Protein AF-A0A0S4QT96-F1 (afdb_monomer)

Organism: NCBI:txid795642

InterPro domains:
  IPR036869 Chaperone J-domain superfamily [SSF46565] (46-80)

pLDDT: mean 71.76, std 18.7, range [35.25, 95.31]

Mean predicted aligned error: 19.31 Å

Radius of gyration: 37.31 Å; Cα contacts (8 Å, |Δi|>4): 17; chains: 1; bounding box: 71×88×76 Å

Secondary structure (DSSP, 8-state):
--------PPP----------------PPPP-HHHHHHHHHHHHHHHHHHHHHHHHHHHHH-GGGT--HHHHHHHHHHHHHTSPPP---------THHHHHHHHHHHHHHHTT--

Solvent-accessible surface area (backbone atoms only — not comparable to full-atom values): 7690 Å² total; per-residue (Å²): 139,88,87,81,90,84,88,80,90,78,92,81,83,87,79,90,90,75,91,70,89,77,74,100,64,86,79,71,72,80,77,57,70,64,56,58,53,49,51,49,50,50,52,52,51,51,51,53,50,54,52,52,52,50,52,53,51,47,73,74,34,33,48,97,77,75,28,55,62,66,62,40,54,54,56,50,48,57,57,54,70,72,44,81,84,73,88,77,84,82,79,81,79,84,55,67,65,64,56,52,51,52,50,50,53,54,51,51,63,65,65,75,72,73,130

Sequence (115 aa):
MPVRVADRRGPGASARGAARAGSRAGRNPPRPAGAEAAAERARLAQRARLQAARRRFVLANHPDRGGDPVAFAQGLRAFDDARPSQTVTFYRRQGVLRRSLAALARMLARTGGRS

Foldseek 3Di:
DDDDDDDDDDDDDDDDDDDDPDDPDDPPPPPPPVVVVVVVVVVVVVVVVLVVVLVVLCVVQPVVVVHDPVVSVVVVVVSVVVDPDDPDDDDDPPDCPVVVVVVVVVVVVVVVPDD

Structure (mmCIF, N/CA/C/O backbone):
data_AF-A0A0S4QT96-F1
#
_entry.id   AF-A0A0S4QT96-F1
#
loop_
_atom_site.group_PDB
_atom_site.id
_atom_site.type_symbol
_atom_site.label_atom_id
_atom_site.label_alt_id
_atom_site.label_comp_id
_atom_site.label_asym_id
_atom_site.label_entity_id
_atom_site.label_seq_id
_atom_site.pdbx_PDB_ins_code
_atom_site.Cartn_x
_atom_site.Cartn_y
_atom_site.Cartn_z
_atom_site.occupancy
_atom_site.B_iso_or_equiv
_atom_site.auth_seq_id
_atom_site.auth_comp_id
_atom_site.auth_asym_id
_atom_site.auth_atom_id
_atom_site.pdbx_PDB_model_num
ATOM 1 N N . MET A 1 1 ? -10.049 -44.749 -58.141 1.00 39.75 1 MET A N 1
ATOM 2 C CA . MET A 1 1 ? -9.230 -45.712 -58.909 1.00 39.75 1 MET A CA 1
ATOM 3 C C . MET A 1 1 ? -7.771 -45.571 -58.474 1.00 39.75 1 MET A C 1
ATOM 5 O O . MET A 1 1 ? -7.250 -44.472 -58.620 1.00 39.75 1 MET A O 1
ATOM 9 N N . PRO A 1 2 ? -7.148 -46.595 -57.857 1.00 52.97 2 PRO A N 1
ATOM 10 C CA . PRO A 1 2 ? -5.787 -46.539 -57.309 1.00 52.97 2 PRO A CA 1
ATOM 11 C C . PRO A 1 2 ? -4.756 -47.227 -58.221 1.00 52.97 2 PRO A C 1
ATOM 13 O O . PRO A 1 2 ? -5.053 -48.299 -58.733 1.00 52.97 2 PRO A O 1
ATOM 16 N N . VAL A 1 3 ? -3.525 -46.707 -58.337 1.00 48.75 3 VAL A N 1
ATOM 17 C CA . VAL A 1 3 ? -2.325 -47.534 -58.598 1.00 48.75 3 VAL A CA 1
ATOM 18 C C . VAL A 1 3 ? -1.029 -46.825 -58.176 1.00 48.75 3 VAL A C 1
ATOM 20 O O . VAL A 1 3 ? -0.967 -45.605 -58.069 1.00 48.75 3 VAL A O 1
ATOM 23 N N . ARG A 1 4 ? -0.028 -47.650 -57.860 1.00 45.31 4 ARG A N 1
ATOM 24 C CA . ARG A 1 4 ? 1.142 -47.442 -56.998 1.00 45.31 4 ARG A CA 1
ATOM 25 C C . ARG A 1 4 ? 2.403 -46.935 -57.723 1.00 45.31 4 ARG A C 1
ATOM 27 O O . ARG A 1 4 ? 2.650 -47.287 -58.867 1.00 45.31 4 ARG A O 1
ATOM 34 N N . VAL A 1 5 ? 3.201 -46.191 -56.950 1.00 50.28 5 VAL A N 1
ATOM 35 C CA . VAL A 1 5 ? 4.675 -46.153 -56.797 1.00 50.28 5 VAL A CA 1
ATOM 36 C C . VAL A 1 5 ? 5.532 -46.986 -57.765 1.00 50.28 5 VAL A C 1
ATOM 38 O O . VAL A 1 5 ? 5.406 -48.207 -57.810 1.00 50.28 5 VAL A O 1
ATOM 41 N N . ALA A 1 6 ? 6.552 -46.344 -58.348 1.00 50.84 6 ALA A N 1
ATOM 42 C CA . ALA A 1 6 ? 7.857 -46.966 -58.569 1.00 50.84 6 ALA A CA 1
ATOM 43 C C . ALA A 1 6 ? 8.994 -45.946 -58.375 1.00 50.84 6 ALA A C 1
ATOM 45 O O . ALA A 1 6 ? 9.034 -44.883 -58.989 1.00 50.84 6 ALA A O 1
ATOM 46 N N . ASP A 1 7 ? 9.886 -46.327 -57.472 1.00 50.44 7 ASP A N 1
ATOM 47 C CA . ASP A 1 7 ? 11.119 -45.694 -57.019 1.00 50.44 7 ASP A CA 1
ATOM 48 C C . ASP A 1 7 ? 12.199 -45.727 -58.125 1.00 50.44 7 ASP A C 1
ATOM 50 O O . ASP A 1 7 ? 12.340 -46.735 -58.823 1.00 50.44 7 ASP A O 1
ATOM 54 N N . ARG A 1 8 ? 13.007 -44.668 -58.267 1.00 47.34 8 ARG A N 1
ATOM 55 C CA . ARG A 1 8 ? 14.306 -44.720 -58.970 1.00 47.34 8 ARG A CA 1
ATOM 56 C C . ARG A 1 8 ? 15.330 -43.852 -58.242 1.00 47.34 8 ARG A C 1
ATOM 58 O O . ARG A 1 8 ? 15.565 -42.697 -58.587 1.00 47.34 8 ARG A O 1
ATOM 65 N N . ARG A 1 9 ? 15.974 -44.462 -57.245 1.00 44.22 9 ARG A N 1
ATOM 66 C CA . ARG A 1 9 ? 17.281 -44.049 -56.718 1.00 44.22 9 ARG A CA 1
ATOM 67 C C . ARG A 1 9 ? 18.336 -44.160 -57.821 1.00 44.22 9 ARG A C 1
ATOM 69 O O . ARG A 1 9 ? 18.560 -45.249 -58.342 1.00 44.22 9 ARG A O 1
ATOM 76 N N . GLY A 1 10 ? 19.014 -43.059 -58.128 1.00 41.16 10 GLY A N 1
ATOM 77 C CA . GLY A 1 10 ? 20.297 -43.062 -58.834 1.00 41.16 10 GLY A CA 1
ATOM 78 C C . GLY A 1 10 ? 21.453 -42.896 -57.835 1.00 41.16 10 GLY A C 1
ATOM 79 O O . GLY A 1 10 ? 21.327 -42.072 -56.927 1.00 41.16 10 GLY A O 1
ATOM 80 N N . PRO A 1 11 ? 22.565 -43.646 -57.955 1.00 48.28 11 PRO A N 1
ATOM 81 C CA . PRO A 1 11 ? 23.748 -43.454 -57.129 1.00 48.28 11 PRO A CA 1
ATOM 82 C C . PRO A 1 11 ? 24.722 -42.489 -57.821 1.00 48.28 11 PRO A C 1
ATOM 84 O O . PRO A 1 11 ? 25.142 -42.711 -58.952 1.00 48.28 11 PRO A O 1
ATOM 87 N N . GLY A 1 12 ? 25.109 -41.427 -57.119 1.00 43.97 12 GLY A N 1
ATOM 88 C CA . GLY A 1 12 ? 26.169 -40.509 -57.528 1.00 43.97 12 GLY A CA 1
ATOM 89 C C . GLY A 1 12 ? 27.031 -40.183 -56.320 1.00 43.97 12 GLY A C 1
ATOM 90 O O . GLY A 1 12 ? 26.724 -39.273 -55.557 1.00 43.97 12 GLY A O 1
ATOM 91 N N . ALA A 1 13 ? 28.064 -40.993 -56.106 1.00 41.88 13 ALA A N 1
ATOM 92 C CA . ALA A 1 13 ? 29.072 -40.773 -55.083 1.00 41.88 13 ALA A CA 1
ATOM 93 C C . ALA A 1 13 ? 30.127 -39.762 -55.553 1.00 41.88 13 ALA A C 1
ATOM 95 O O . ALA A 1 13 ? 30.392 -39.653 -56.749 1.00 41.88 13 ALA A O 1
ATOM 96 N N . SER A 1 14 ? 30.834 -39.199 -54.566 1.00 43.19 14 SER A N 1
ATOM 97 C CA . SER A 1 14 ? 32.102 -38.448 -54.651 1.00 43.19 14 SER A CA 1
ATOM 98 C C . SER A 1 14 ? 31.927 -36.929 -54.747 1.00 43.19 14 SER A C 1
ATOM 100 O O . SER A 1 14 ? 31.162 -36.436 -55.554 1.00 43.19 14 SER A O 1
ATOM 102 N N . ALA A 1 15 ? 32.642 -36.091 -54.005 1.00 40.78 15 ALA A N 1
ATOM 103 C CA . ALA A 1 15 ? 33.678 -36.286 -53.003 1.00 40.78 15 ALA A CA 1
ATOM 104 C C . ALA A 1 15 ? 34.033 -34.893 -52.445 1.00 40.78 15 ALA A C 1
ATOM 106 O O . ALA A 1 15 ? 33.987 -33.918 -53.183 1.00 40.78 15 ALA A O 1
ATOM 107 N N . ARG A 1 16 ? 34.512 -34.868 -51.194 1.00 37.66 16 ARG A N 1
ATOM 108 C CA . ARG A 1 16 ? 35.514 -33.930 -50.646 1.00 37.66 16 ARG A CA 1
ATOM 109 C C . ARG A 1 16 ? 35.176 -32.434 -50.588 1.00 37.66 16 ARG A C 1
ATOM 111 O O . ARG A 1 16 ? 35.000 -31.758 -51.588 1.00 37.66 16 ARG A O 1
ATOM 118 N N . GLY A 1 17 ? 35.377 -31.894 -49.388 1.00 35.25 17 GLY A N 1
ATOM 119 C CA . GLY A 1 17 ? 35.895 -30.538 -49.236 1.00 35.25 17 GLY A CA 1
ATOM 120 C C . GLY A 1 17 ? 35.043 -29.656 -48.346 1.00 35.25 17 GLY A C 1
ATOM 121 O O . GLY A 1 17 ? 34.207 -28.910 -48.828 1.00 35.25 17 GLY A O 1
ATOM 122 N N . ALA A 1 18 ? 35.302 -29.723 -47.044 1.00 44.81 18 ALA A N 1
ATOM 123 C CA . ALA A 1 18 ? 35.717 -28.570 -46.246 1.00 44.81 18 ALA A CA 1
ATOM 124 C C . ALA A 1 18 ? 35.384 -28.849 -44.783 1.00 44.81 18 ALA A C 1
ATOM 126 O O . ALA A 1 18 ? 34.302 -28.549 -44.281 1.00 44.81 18 ALA A O 1
ATOM 127 N N . ALA A 1 19 ? 36.383 -29.365 -44.073 1.00 46.44 19 ALA A N 1
ATOM 128 C CA . ALA A 1 19 ? 36.530 -29.004 -42.683 1.00 46.44 19 ALA A CA 1
ATOM 129 C C . ALA A 1 19 ? 36.553 -27.469 -42.600 1.00 46.44 19 ALA A C 1
ATOM 131 O O . ALA A 1 19 ? 37.481 -26.821 -43.081 1.00 46.44 19 ALA A O 1
ATOM 132 N N . ARG A 1 20 ? 35.532 -26.888 -41.979 1.00 44.88 20 ARG A N 1
ATOM 133 C CA . ARG A 1 20 ? 35.690 -25.642 -41.237 1.00 44.88 20 ARG A CA 1
ATOM 134 C C . ARG A 1 20 ? 35.233 -25.893 -39.813 1.00 44.88 20 ARG A C 1
ATOM 136 O O . ARG A 1 20 ? 34.084 -25.681 -39.443 1.00 44.88 20 ARG A O 1
ATOM 143 N N . ALA A 1 21 ? 36.201 -26.337 -39.014 1.00 49.88 21 ALA A N 1
ATOM 144 C CA . ALA A 1 21 ? 36.300 -25.883 -37.642 1.00 49.88 21 ALA A CA 1
ATOM 145 C C . ALA A 1 21 ? 36.176 -24.350 -37.656 1.00 49.88 21 ALA A C 1
ATOM 147 O O . ALA A 1 21 ? 36.907 -23.665 -38.370 1.00 49.88 21 ALA A O 1
ATOM 148 N N . GLY A 1 22 ? 35.186 -23.826 -36.941 1.00 41.53 22 GLY A N 1
ATOM 149 C CA . GLY A 1 22 ? 34.836 -22.418 -37.033 1.00 41.53 22 GLY A CA 1
ATOM 150 C C . GLY A 1 22 ? 33.917 -21.985 -35.907 1.00 41.53 22 GLY A C 1
ATOM 151 O O . GLY A 1 22 ? 32.727 -21.786 -36.106 1.00 41.53 22 GLY A O 1
ATOM 152 N N . SER A 1 23 ? 34.522 -21.775 -34.742 1.00 48.06 23 SER A N 1
ATOM 153 C CA . SER A 1 23 ? 34.047 -20.841 -33.722 1.00 48.06 23 SER A CA 1
ATOM 154 C C . SER A 1 23 ? 32.849 -21.271 -32.867 1.00 48.06 23 SER A C 1
ATOM 156 O O . SER A 1 23 ? 31.724 -20.777 -32.958 1.00 48.06 23 SER A O 1
ATOM 158 N N . ARG A 1 24 ? 33.176 -22.114 -31.886 1.00 50.62 24 ARG A N 1
ATOM 159 C CA . ARG A 1 24 ? 32.602 -22.060 -30.540 1.00 50.62 24 ARG A CA 1
ATOM 160 C C . ARG A 1 24 ? 33.095 -20.762 -29.875 1.00 50.62 24 ARG A C 1
ATOM 162 O O . ARG A 1 24 ? 34.001 -20.796 -29.055 1.00 50.62 24 ARG A O 1
ATOM 169 N N . ALA A 1 25 ? 32.550 -19.614 -30.274 1.00 47.03 25 ALA A N 1
ATOM 170 C CA . ALA A 1 25 ? 32.798 -18.335 -29.614 1.00 47.03 25 ALA A CA 1
ATOM 171 C C . ALA A 1 25 ? 31.493 -17.536 -29.515 1.00 47.03 25 ALA A C 1
ATOM 173 O O . ALA A 1 25 ? 30.935 -17.089 -30.513 1.00 47.03 25 ALA A O 1
ATOM 174 N N . GLY A 1 26 ? 31.003 -17.395 -28.284 1.00 49.41 26 GLY A N 1
ATOM 175 C CA . GLY A 1 26 ? 30.389 -16.156 -27.808 1.00 49.41 26 GLY A CA 1
ATOM 176 C C . GLY A 1 26 ? 29.270 -15.524 -28.633 1.00 49.41 26 GLY A C 1
ATOM 177 O O . GLY A 1 26 ? 29.253 -14.303 -28.756 1.00 49.41 26 GLY A O 1
ATOM 178 N N . ARG A 1 27 ? 28.289 -16.285 -29.135 1.00 48.97 27 ARG A N 1
ATOM 179 C CA . ARG A 1 27 ? 27.001 -15.663 -29.479 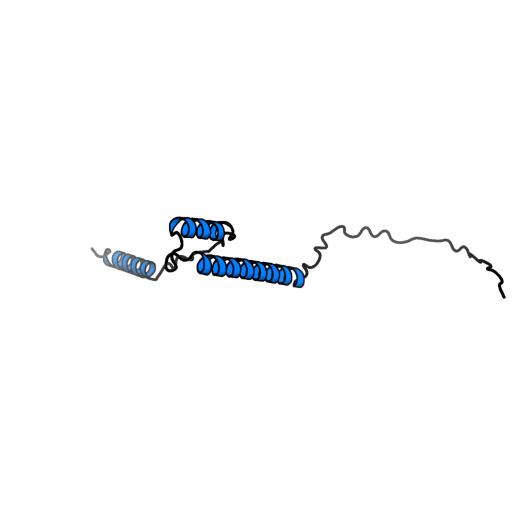1.00 48.97 27 ARG A CA 1
ATOM 180 C C . ARG A 1 27 ? 26.269 -15.350 -28.180 1.00 48.97 27 ARG A C 1
ATOM 182 O O . ARG A 1 27 ? 25.465 -16.147 -27.713 1.00 48.97 27 ARG A O 1
ATOM 189 N N . ASN A 1 28 ? 26.571 -14.198 -27.585 1.00 58.62 28 ASN A N 1
ATOM 190 C CA . ASN A 1 28 ? 25.602 -13.552 -26.710 1.00 58.62 28 ASN A CA 1
ATOM 191 C C . ASN A 1 28 ? 24.320 -13.380 -27.542 1.00 58.62 28 ASN A C 1
ATOM 193 O O . ASN A 1 28 ? 24.381 -12.692 -28.567 1.00 58.62 28 ASN A O 1
ATOM 197 N N . PRO A 1 29 ? 23.185 -14.014 -27.188 1.00 61.56 29 PRO A N 1
ATOM 198 C CA . PRO A 1 29 ? 21.933 -13.670 -27.837 1.00 61.56 29 PRO A CA 1
ATOM 199 C C . PRO A 1 29 ? 21.688 -12.176 -27.578 1.00 61.56 29 PRO A C 1
ATOM 201 O O . PRO A 1 29 ? 21.933 -11.719 -26.455 1.00 61.56 29 PRO A O 1
ATOM 204 N N . PRO A 1 30 ? 21.249 -11.389 -28.576 1.00 60.62 30 PRO A N 1
ATOM 205 C CA . PRO A 1 30 ? 20.864 -10.010 -28.320 1.00 60.62 30 PRO A CA 1
ATOM 206 C C . PRO A 1 30 ? 19.806 -10.041 -27.215 1.00 60.62 30 PRO A C 1
ATOM 208 O O . PRO A 1 30 ? 18.771 -10.690 -27.373 1.00 60.62 30 PRO A O 1
ATOM 211 N N . ARG A 1 31 ? 20.082 -9.404 -26.068 1.00 59.00 31 ARG A N 1
ATOM 212 C CA . ARG A 1 31 ? 19.062 -9.222 -25.032 1.00 59.00 31 ARG A CA 1
ATOM 213 C C . ARG A 1 31 ? 17.862 -8.566 -25.715 1.00 59.00 31 ARG A C 1
ATOM 215 O O . ARG A 1 31 ? 18.026 -7.483 -26.279 1.00 59.00 31 ARG A O 1
ATOM 222 N N . PRO A 1 32 ? 16.676 -9.193 -25.722 1.00 58.41 32 PRO A N 1
ATOM 223 C CA . PRO A 1 32 ? 15.529 -8.581 -26.360 1.00 58.41 32 PRO A CA 1
ATOM 224 C C . PRO A 1 32 ? 15.151 -7.369 -25.512 1.00 58.41 32 PRO A C 1
ATOM 226 O O . PRO A 1 32 ? 14.643 -7.527 -24.405 1.00 58.41 32 PRO A O 1
ATOM 229 N N . ALA A 1 33 ? 15.395 -6.158 -26.016 1.00 64.06 33 ALA A N 1
ATOM 230 C CA . ALA A 1 33 ? 15.029 -4.901 -25.353 1.00 64.06 33 ALA A CA 1
ATOM 231 C C . ALA A 1 33 ? 13.548 -4.884 -24.901 1.00 64.06 33 ALA A C 1
ATOM 233 O O . ALA A 1 33 ? 13.191 -4.246 -23.912 1.00 64.06 33 ALA A O 1
ATOM 234 N N . GLY A 1 34 ? 12.690 -5.663 -25.573 1.00 72.75 34 GLY A N 1
ATOM 235 C CA . GLY A 1 34 ? 11.301 -5.890 -25.175 1.00 72.75 34 GLY A CA 1
ATOM 236 C C . GLY A 1 34 ? 11.113 -6.690 -23.878 1.00 72.75 34 GLY A C 1
ATOM 237 O O . GLY A 1 34 ? 10.156 -6.424 -23.156 1.00 72.75 34 GLY A O 1
ATOM 238 N N . ALA A 1 35 ? 12.002 -7.626 -23.532 1.00 80.50 35 ALA A N 1
ATOM 239 C CA . ALA A 1 35 ? 11.879 -8.414 -22.303 1.00 80.50 35 ALA A CA 1
ATOM 240 C C . ALA A 1 35 ? 12.231 -7.598 -21.055 1.00 80.50 35 ALA A C 1
ATOM 242 O O . ALA A 1 35 ? 11.536 -7.705 -20.047 1.00 80.50 35 ALA A O 1
ATOM 243 N N . GLU A 1 36 ? 13.255 -6.741 -21.123 1.00 80.38 36 GLU A N 1
ATOM 244 C CA . GLU A 1 36 ? 13.574 -5.823 -20.022 1.00 80.38 36 GLU A CA 1
ATOM 245 C C . GLU A 1 36 ? 12.452 -4.790 -19.832 1.00 80.38 36 GLU A C 1
ATOM 247 O O . GLU A 1 36 ? 11.995 -4.575 -18.710 1.00 80.38 36 GLU A O 1
ATOM 252 N N . ALA A 1 37 ? 11.906 -4.239 -20.923 1.00 85.69 37 ALA A N 1
ATOM 253 C CA . ALA A 1 37 ? 10.748 -3.347 -20.863 1.00 85.69 37 ALA A CA 1
ATOM 254 C C . ALA A 1 37 ? 9.487 -4.039 -20.306 1.00 85.69 37 ALA A C 1
ATOM 256 O O . ALA A 1 37 ? 8.745 -3.443 -19.524 1.00 85.69 37 ALA A O 1
ATOM 257 N N . ALA A 1 38 ? 9.236 -5.300 -20.672 1.00 86.25 38 ALA A N 1
ATOM 258 C CA . ALA A 1 38 ? 8.136 -6.091 -20.122 1.00 86.25 38 ALA A CA 1
ATOM 259 C C . ALA A 1 38 ? 8.334 -6.387 -18.626 1.00 86.25 38 ALA A C 1
ATOM 261 O O . ALA A 1 38 ? 7.388 -6.260 -17.847 1.00 86.25 38 ALA A O 1
ATOM 262 N N . ALA A 1 39 ? 9.560 -6.713 -18.206 1.00 87.62 39 ALA A N 1
ATOM 263 C CA . ALA A 1 39 ? 9.903 -6.921 -16.803 1.00 87.62 39 ALA A CA 1
ATOM 264 C C . ALA A 1 39 ? 9.728 -5.635 -15.978 1.00 87.62 39 ALA A C 1
ATOM 266 O O . ALA A 1 39 ? 9.154 -5.680 -14.890 1.00 87.62 39 ALA A O 1
ATOM 267 N N . GLU A 1 40 ? 10.145 -4.480 -16.502 1.00 87.94 40 GLU A N 1
ATOM 268 C CA . GLU A 1 40 ? 9.913 -3.178 -15.866 1.00 87.94 40 GLU A CA 1
ATOM 269 C C . GLU A 1 40 ? 8.418 -2.858 -15.750 1.00 87.94 40 GLU A C 1
ATOM 271 O O . GLU A 1 40 ? 7.940 -2.508 -14.669 1.00 87.94 40 GLU A O 1
ATOM 276 N N . ARG A 1 41 ? 7.632 -3.072 -16.811 1.00 89.31 41 ARG A N 1
ATOM 277 C CA . ARG A 1 41 ? 6.167 -2.915 -16.757 1.00 89.31 41 ARG A CA 1
ATOM 278 C C . ARG A 1 41 ? 5.531 -3.827 -15.707 1.00 89.31 41 ARG A C 1
ATOM 280 O O . ARG A 1 41 ? 4.678 -3.370 -14.948 1.00 89.31 41 ARG A O 1
ATOM 287 N N . ALA A 1 42 ? 5.965 -5.084 -15.614 1.00 90.31 42 ALA A N 1
ATOM 288 C CA . ALA A 1 42 ? 5.489 -6.023 -14.601 1.00 90.31 42 ALA A CA 1
ATOM 289 C C . ALA A 1 42 ? 5.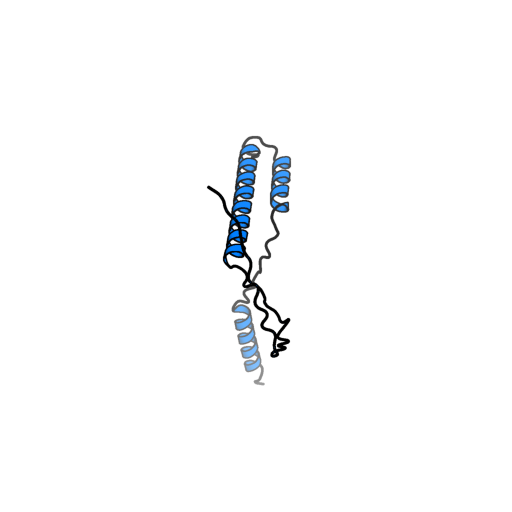848 -5.564 -13.175 1.00 90.31 42 ALA A C 1
ATOM 291 O O . ALA A 1 42 ? 4.998 -5.599 -12.283 1.00 90.31 42 ALA A O 1
ATOM 292 N N . ARG A 1 43 ? 7.069 -5.053 -12.958 1.00 88.56 43 ARG A N 1
ATOM 293 C CA . ARG A 1 43 ? 7.503 -4.472 -11.674 1.00 88.56 43 ARG A CA 1
ATOM 294 C C . ARG A 1 43 ? 6.674 -3.247 -11.293 1.00 88.56 43 ARG A C 1
ATOM 296 O O . ARG A 1 43 ? 6.260 -3.123 -10.141 1.00 88.56 43 ARG A O 1
ATOM 303 N N . LEU A 1 44 ? 6.408 -2.353 -12.244 1.00 89.88 44 LEU A N 1
ATOM 304 C CA . LEU A 1 44 ? 5.570 -1.171 -12.030 1.00 89.88 44 LEU A CA 1
ATOM 305 C C . LEU A 1 44 ? 4.123 -1.557 -11.710 1.00 89.88 44 LEU A C 1
ATOM 307 O O . LEU A 1 44 ? 3.555 -1.035 -10.751 1.00 89.88 44 LEU A O 1
ATOM 311 N N . ALA A 1 45 ? 3.551 -2.515 -12.443 1.00 91.62 45 ALA A N 1
ATOM 312 C CA . ALA A 1 45 ? 2.218 -3.042 -12.167 1.00 91.62 45 ALA A CA 1
ATOM 313 C C . ALA A 1 45 ? 2.140 -3.672 -10.768 1.00 91.62 45 ALA A C 1
ATOM 315 O O . ALA A 1 45 ? 1.193 -3.418 -10.023 1.00 91.62 45 ALA A O 1
ATOM 316 N N . GLN A 1 46 ? 3.164 -4.429 -10.366 1.00 89.94 46 GLN A N 1
ATOM 317 C CA . GLN A 1 46 ? 3.242 -5.004 -9.026 1.00 89.94 46 GLN A CA 1
ATOM 318 C C . GLN A 1 46 ? 3.325 -3.923 -7.941 1.00 89.94 46 GLN A C 1
ATOM 320 O O . GLN A 1 46 ? 2.594 -3.981 -6.953 1.00 89.94 46 GLN A O 1
ATOM 325 N N . ARG A 1 47 ? 4.146 -2.884 -8.140 1.00 89.38 47 ARG A N 1
ATOM 326 C CA . ARG A 1 47 ? 4.208 -1.727 -7.230 1.00 89.38 47 ARG A CA 1
ATOM 327 C C . ARG A 1 47 ? 2.861 -1.015 -7.125 1.00 89.38 47 ARG A C 1
ATOM 329 O O . ARG A 1 47 ? 2.447 -0.668 -6.022 1.00 89.38 47 ARG A O 1
ATOM 336 N N . ALA A 1 48 ? 2.160 -0.828 -8.242 1.00 91.25 48 ALA A N 1
ATOM 337 C CA . ALA A 1 48 ? 0.837 -0.211 -8.255 1.00 91.25 48 ALA A CA 1
ATOM 338 C C . ALA A 1 48 ? -0.193 -1.040 -7.469 1.00 91.25 48 ALA A C 1
ATOM 340 O O . ALA A 1 48 ? -0.977 -0.472 -6.707 1.00 91.25 48 ALA A O 1
ATOM 341 N N . ARG A 1 49 ? -0.151 -2.375 -7.589 1.00 92.50 49 ARG A N 1
ATOM 342 C CA . ARG A 1 49 ? -0.998 -3.296 -6.812 1.00 92.50 49 ARG A CA 1
ATOM 343 C C . ARG A 1 49 ? -0.720 -3.205 -5.313 1.00 92.50 49 ARG A C 1
ATOM 345 O O . ARG A 1 49 ? -1.663 -3.043 -4.543 1.00 92.50 49 ARG A O 1
ATOM 352 N N . LEU A 1 50 ? 0.550 -3.231 -4.904 1.00 91.12 50 LEU A N 1
ATOM 353 C CA . LEU A 1 50 ? 0.939 -3.086 -3.495 1.00 91.12 50 LEU A CA 1
ATOM 354 C C . LEU A 1 50 ? 0.504 -1.729 -2.924 1.00 91.12 50 LEU A C 1
ATOM 356 O O . LEU A 1 50 ? -0.045 -1.664 -1.827 1.00 91.12 50 LEU A O 1
ATOM 360 N N . GLN A 1 51 ? 0.658 -0.647 -3.692 1.00 91.12 51 GLN A N 1
ATOM 361 C CA . GLN A 1 51 ? 0.181 0.679 -3.289 1.00 91.12 51 GLN A CA 1
ATOM 362 C C . GLN A 1 51 ? -1.346 0.741 -3.167 1.00 91.12 51 GLN A C 1
ATOM 364 O O . GLN A 1 51 ? -1.869 1.354 -2.238 1.00 91.12 51 GLN A O 1
ATOM 369 N N . ALA A 1 52 ? -2.080 0.099 -4.078 1.00 94.75 52 ALA A N 1
ATOM 370 C CA . ALA A 1 52 ? -3.533 0.008 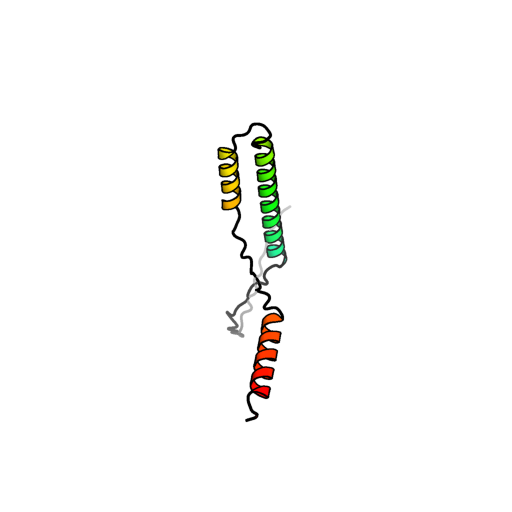-3.983 1.00 94.75 52 ALA A CA 1
ATOM 371 C C . ALA A 1 52 ? -3.976 -0.787 -2.744 1.00 94.75 52 ALA A C 1
ATOM 373 O O . ALA A 1 52 ? -4.891 -0.349 -2.047 1.00 94.75 52 ALA A O 1
ATOM 374 N N . ALA A 1 53 ? -3.305 -1.900 -2.436 1.00 93.94 53 ALA A N 1
ATOM 375 C CA . ALA A 1 53 ? -3.549 -2.680 -1.224 1.00 93.94 53 ALA A CA 1
ATOM 376 C C . ALA A 1 53 ? -3.278 -1.857 0.045 1.00 93.94 53 ALA A C 1
ATOM 378 O O . ALA A 1 53 ? -4.131 -1.806 0.929 1.00 93.94 53 ALA A O 1
ATOM 379 N N . ARG A 1 54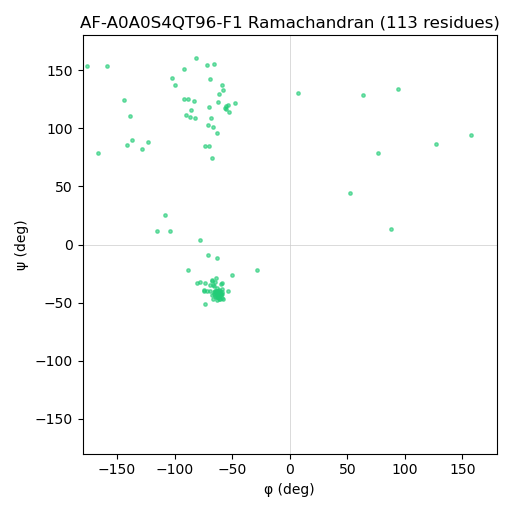 ? -2.161 -1.116 0.090 1.00 93.19 54 ARG A N 1
ATOM 380 C CA . ARG A 1 54 ? -1.832 -0.209 1.199 1.00 93.19 54 ARG A CA 1
ATOM 381 C C . ARG A 1 54 ? -2.906 0.859 1.403 1.00 93.19 54 ARG A C 1
ATOM 383 O O . ARG A 1 54 ? -3.346 1.072 2.524 1.00 93.19 54 ARG A O 1
ATOM 390 N N . ARG A 1 55 ? -3.383 1.503 0.329 1.00 94.62 55 ARG A N 1
ATOM 391 C CA . ARG A 1 55 ? -4.475 2.494 0.424 1.00 94.62 55 ARG A CA 1
ATOM 392 C C . ARG A 1 55 ? -5.757 1.888 0.994 1.00 94.62 55 ARG A C 1
ATOM 394 O O . ARG A 1 55 ? -6.385 2.506 1.845 1.00 94.62 55 ARG A O 1
ATOM 401 N N . ARG A 1 56 ? -6.132 0.684 0.549 1.00 95.25 56 ARG A N 1
ATOM 402 C CA . ARG A 1 56 ? -7.307 -0.031 1.077 1.00 95.25 56 ARG A CA 1
ATOM 403 C C . ARG A 1 56 ? -7.150 -0.341 2.566 1.00 95.25 56 ARG A C 1
ATOM 405 O O . ARG A 1 56 ? -8.071 -0.069 3.325 1.00 95.25 56 ARG A O 1
ATOM 412 N N . PHE A 1 57 ? -5.979 -0.828 2.979 1.00 95.00 57 PHE A N 1
ATOM 413 C CA . PHE A 1 57 ? -5.668 -1.076 4.388 1.00 95.00 57 PHE A CA 1
ATOM 414 C C . PHE A 1 57 ? -5.796 0.196 5.231 1.00 95.00 57 PHE A C 1
ATOM 416 O O . PHE A 1 57 ? -6.453 0.174 6.269 1.00 95.00 57 PHE A O 1
ATOM 423 N N . VAL A 1 58 ? -5.224 1.308 4.751 1.00 94.12 58 VAL A N 1
ATOM 424 C CA . VAL A 1 58 ? -5.262 2.592 5.457 1.00 94.12 58 VAL A CA 1
ATOM 425 C C . VAL A 1 58 ? -6.694 3.071 5.651 1.00 94.12 58 VAL A C 1
ATOM 427 O O . VAL A 1 58 ? -7.065 3.448 6.753 1.00 94.12 58 VAL A O 1
ATOM 430 N N . LEU A 1 59 ? -7.514 3.022 4.601 1.00 92.88 59 LEU A N 1
ATOM 431 C CA . LEU A 1 59 ? -8.905 3.464 4.679 1.00 92.88 59 LEU A CA 1
ATOM 432 C C . LEU A 1 59 ? -9.755 2.601 5.622 1.00 92.88 59 LEU A C 1
ATOM 434 O O . LEU A 1 59 ? -10.682 3.135 6.230 1.00 92.88 59 LEU A O 1
ATOM 438 N N . ALA A 1 60 ? -9.451 1.306 5.725 1.00 93.62 60 ALA A N 1
ATOM 439 C CA . ALA A 1 60 ? -10.184 0.360 6.563 1.00 93.62 60 ALA A CA 1
ATOM 440 C C . ALA A 1 60 ? -9.781 0.413 8.047 1.00 93.62 60 ALA A C 1
ATOM 442 O O . ALA A 1 60 ? -10.633 0.203 8.899 1.00 93.62 60 ALA A O 1
ATOM 443 N N . ASN A 1 61 ? -8.512 0.704 8.357 1.00 92.88 61 ASN A N 1
ATOM 444 C CA . ASN A 1 61 ? -7.963 0.601 9.718 1.00 92.88 61 ASN A CA 1
ATOM 445 C C . ASN A 1 61 ? -7.532 1.951 10.312 1.00 92.88 61 ASN A C 1
ATOM 447 O O . ASN A 1 61 ? -6.812 1.980 11.306 1.00 92.88 61 ASN A O 1
ATOM 451 N N . HIS A 1 62 ? -7.903 3.071 9.685 1.00 93.50 62 HIS A N 1
ATOM 452 C CA . HIS A 1 62 ? -7.428 4.391 10.096 1.00 93.50 62 HIS A CA 1
ATOM 453 C C . HIS A 1 62 ? -7.788 4.702 11.562 1.00 93.50 62 HIS A C 1
ATOM 455 O O . HIS A 1 62 ? -8.962 4.567 11.923 1.00 93.50 62 HIS A O 1
ATOM 461 N N . PRO A 1 63 ? -6.845 5.195 12.387 1.00 93.38 63 PRO A N 1
ATOM 462 C CA . PRO A 1 63 ? -7.122 5.521 13.787 1.00 93.38 63 PRO A CA 1
ATOM 463 C C . PRO A 1 63 ? -8.188 6.615 13.946 1.00 93.38 63 PRO A C 1
ATOM 465 O O . PRO A 1 63 ? -9.096 6.462 14.756 1.00 93.38 63 PRO A O 1
ATOM 468 N N . ASP A 1 64 ? -8.192 7.643 13.089 1.00 93.12 64 ASP A N 1
ATOM 469 C CA . ASP A 1 64 ? -9.239 8.689 13.098 1.00 93.12 64 ASP A CA 1
ATOM 470 C C . ASP A 1 64 ? -10.657 8.171 12.784 1.00 93.12 64 ASP A C 1
ATOM 472 O O . ASP A 1 64 ? -11.634 8.895 12.941 1.00 93.12 64 ASP A O 1
ATOM 476 N N . ARG A 1 65 ? -10.790 6.923 12.315 1.00 90.44 65 ARG A N 1
ATOM 477 C CA . ARG A 1 65 ? -12.079 6.253 12.077 1.00 90.44 65 ARG A CA 1
ATOM 478 C C . ARG A 1 65 ? -12.414 5.225 13.162 1.00 90.44 65 ARG A C 1
ATOM 480 O O . ARG A 1 65 ? -13.335 4.436 12.976 1.00 90.44 65 ARG A O 1
ATOM 487 N N . GLY A 1 66 ? -11.667 5.220 14.267 1.00 89.50 66 GLY A N 1
ATOM 488 C CA . GLY A 1 66 ? -11.824 4.270 15.369 1.00 89.50 66 GLY A CA 1
ATOM 489 C C . GLY A 1 66 ? -11.030 2.970 15.210 1.00 89.50 66 GLY A C 1
ATOM 490 O O . GLY A 1 66 ? -11.295 2.016 15.934 1.00 89.50 66 GLY A O 1
ATOM 491 N N . GLY A 1 67 ? -10.077 2.899 14.273 1.00 92.06 67 GLY A N 1
ATOM 492 C CA . GLY A 1 67 ? -9.139 1.776 14.185 1.00 92.06 67 GLY A CA 1
ATOM 493 C C . GLY A 1 67 ? -8.111 1.786 15.322 1.00 92.06 67 GLY A C 1
ATOM 494 O O . GLY A 1 67 ? -7.786 2.843 15.860 1.00 92.06 67 GLY A O 1
ATOM 495 N N . ASP A 1 68 ? -7.564 0.620 15.671 1.00 95.00 68 ASP A N 1
ATOM 496 C CA . ASP A 1 68 ? -6.487 0.527 16.664 1.00 95.00 68 ASP A CA 1
ATOM 497 C C . ASP A 1 68 ? -5.173 1.121 16.104 1.00 95.00 68 ASP A C 1
ATOM 499 O O . ASP A 1 68 ? -4.632 0.592 15.123 1.00 95.00 68 ASP A O 1
ATOM 503 N N . PRO A 1 69 ? -4.612 2.184 16.721 1.00 94.06 69 PRO A N 1
ATOM 504 C CA . PRO A 1 69 ? -3.351 2.782 16.288 1.00 94.06 69 PRO A CA 1
ATOM 505 C C . PRO A 1 69 ? -2.168 1.803 16.302 1.00 94.06 69 PRO A C 1
ATOM 507 O O . PRO A 1 69 ? -1.272 1.912 15.460 1.00 94.06 69 PRO A O 1
ATOM 510 N N . VAL A 1 70 ? -2.147 0.848 17.240 1.00 95.31 70 VAL A N 1
ATOM 511 C CA . VAL A 1 70 ? -1.043 -0.111 17.384 1.00 95.31 70 VAL A CA 1
ATOM 512 C C . VAL A 1 70 ? -1.093 -1.142 16.259 1.00 95.31 70 VAL A C 1
ATOM 514 O O . VAL A 1 70 ? -0.099 -1.310 15.544 1.00 95.31 70 VAL A O 1
ATOM 517 N N . ALA A 1 71 ? -2.249 -1.772 16.035 1.00 91.56 71 ALA A N 1
ATOM 518 C CA . ALA A 1 71 ? -2.457 -2.671 14.901 1.00 91.56 71 ALA A CA 1
ATOM 519 C C . ALA A 1 71 ? -2.225 -1.971 13.551 1.00 91.56 71 ALA A C 1
ATOM 521 O O . ALA A 1 71 ? -1.625 -2.549 12.640 1.00 91.56 71 ALA A O 1
ATOM 522 N N . PHE A 1 72 ? -2.628 -0.704 13.421 1.00 94.06 72 PHE A N 1
ATOM 523 C CA . PHE A 1 72 ? -2.380 0.093 12.221 1.00 94.06 72 PHE A CA 1
ATOM 524 C C . PHE A 1 72 ? -0.881 0.278 11.945 1.00 94.06 72 PHE A C 1
ATOM 526 O O . PHE A 1 72 ? -0.424 0.056 10.821 1.00 94.06 72 PHE A O 1
ATOM 533 N N . ALA A 1 73 ? -0.098 0.637 12.967 1.00 93.31 73 ALA A N 1
ATOM 534 C CA . ALA A 1 73 ? 1.349 0.799 12.845 1.00 93.31 73 ALA A CA 1
ATOM 535 C C . ALA A 1 73 ? 2.053 -0.521 12.485 1.00 93.31 73 ALA A C 1
ATOM 537 O O . ALA A 1 73 ? 2.947 -0.532 11.637 1.00 93.31 73 ALA A O 1
ATOM 538 N N . GLN A 1 74 ? 1.633 -1.639 13.086 1.00 94.12 74 GLN A N 1
ATOM 539 C CA . GLN A 1 74 ? 2.152 -2.970 12.756 1.00 94.12 74 GLN A CA 1
ATOM 540 C C . GLN A 1 74 ? 1.825 -3.362 11.310 1.00 94.12 74 GLN A C 1
ATOM 542 O O . GLN A 1 74 ? 2.706 -3.805 10.572 1.00 94.12 74 GLN A O 1
ATOM 547 N N . GLY A 1 75 ? 0.586 -3.131 10.871 1.00 91.94 75 GLY A N 1
ATOM 548 C CA . GLY A 1 75 ? 0.173 -3.402 9.497 1.00 91.94 75 GLY A CA 1
ATOM 549 C C . GLY A 1 75 ? 0.924 -2.551 8.474 1.00 91.94 75 GLY A C 1
ATOM 550 O O . GLY A 1 75 ? 1.304 -3.056 7.420 1.00 91.94 75 GLY A O 1
ATOM 551 N N . LEU A 1 76 ? 1.221 -1.284 8.787 1.00 93.00 76 LEU A N 1
ATOM 552 C CA . LEU A 1 76 ? 2.057 -0.443 7.926 1.00 93.00 76 LEU A CA 1
ATOM 553 C C . LEU A 1 76 ? 3.491 -0.966 7.803 1.00 93.00 76 LEU A C 1
ATOM 555 O O . LEU A 1 76 ? 4.009 -0.990 6.687 1.00 93.00 76 LEU A O 1
ATOM 559 N N . ARG A 1 77 ? 4.097 -1.442 8.898 1.00 91.19 77 ARG A N 1
ATOM 560 C CA . ARG A 1 77 ? 5.441 -2.044 8.853 1.00 91.19 77 ARG A CA 1
ATOM 561 C C . ARG A 1 77 ? 5.499 -3.251 7.922 1.00 91.19 77 ARG A C 1
ATOM 563 O O . ARG A 1 77 ? 6.415 -3.334 7.117 1.00 91.19 77 ARG A O 1
ATOM 570 N N . ALA A 1 78 ? 4.477 -4.108 7.929 1.00 90.69 78 ALA A N 1
ATOM 571 C CA . ALA A 1 78 ? 4.416 -5.249 7.014 1.00 90.69 78 ALA A CA 1
ATOM 572 C C . ALA A 1 78 ? 4.436 -4.832 5.526 1.00 90.69 78 ALA A C 1
ATOM 574 O O . ALA A 1 78 ? 5.017 -5.526 4.690 1.00 90.69 78 ALA A O 1
ATOM 575 N N . PHE A 1 79 ? 3.839 -3.684 5.174 1.00 88.81 79 PHE A N 1
ATOM 576 C CA . PHE A 1 79 ? 3.925 -3.138 3.812 1.00 88.81 79 PHE A CA 1
ATOM 577 C C . PHE A 1 79 ? 5.298 -2.542 3.487 1.00 88.81 79 PHE A C 1
ATOM 579 O O . PHE A 1 79 ? 5.715 -2.597 2.326 1.00 88.81 79 PHE A O 1
ATOM 586 N N . ASP A 1 80 ? 5.972 -1.956 4.475 1.00 87.00 80 ASP A N 1
ATOM 587 C CA . ASP A 1 80 ? 7.312 -1.398 4.305 1.00 87.00 80 ASP A CA 1
ATOM 588 C C . ASP A 1 80 ? 8.362 -2.514 4.161 1.00 87.00 80 ASP A C 1
ATOM 590 O O . ASP A 1 80 ? 9.195 -2.436 3.260 1.00 87.00 80 ASP A O 1
ATOM 594 N N . ASP A 1 81 ? 8.248 -3.600 4.931 1.00 85.62 81 ASP A N 1
ATOM 595 C CA . ASP A 1 81 ? 9.121 -4.781 4.841 1.00 85.62 81 ASP A CA 1
ATOM 596 C C . ASP A 1 81 ? 8.939 -5.543 3.517 1.00 85.62 81 ASP A C 1
ATOM 598 O O . ASP A 1 81 ? 9.894 -6.055 2.933 1.00 85.62 81 ASP A O 1
ATOM 602 N N . ALA A 1 82 ? 7.712 -5.576 2.985 1.00 80.25 82 ALA A N 1
ATOM 603 C CA . ALA A 1 82 ? 7.424 -6.162 1.675 1.00 80.25 82 ALA A CA 1
ATOM 604 C C . ALA A 1 82 ? 7.977 -5.328 0.503 1.00 80.25 82 ALA A C 1
ATOM 606 O O . ALA A 1 82 ? 7.930 -5.761 -0.658 1.00 80.25 82 ALA A O 1
ATOM 607 N N . ARG A 1 83 ? 8.469 -4.110 0.762 1.00 75.50 83 ARG A N 1
ATOM 608 C CA . ARG A 1 83 ? 8.990 -3.224 -0.273 1.00 75.50 83 ARG A CA 1
ATOM 609 C C . ARG A 1 83 ? 10.481 -3.509 -0.486 1.00 75.50 83 ARG A C 1
ATOM 611 O O . ARG A 1 83 ? 11.263 -3.405 0.452 1.00 75.50 83 ARG A O 1
ATOM 618 N N . PRO A 1 84 ? 10.921 -3.800 -1.724 1.00 67.94 84 PRO A N 1
ATOM 619 C CA . PRO A 1 84 ? 12.342 -3.988 -1.988 1.00 67.94 84 PRO A CA 1
ATOM 620 C C . PRO A 1 84 ? 13.095 -2.695 -1.662 1.00 67.94 84 PRO A C 1
ATOM 622 O O . PRO A 1 84 ? 12.704 -1.616 -2.130 1.00 67.94 84 PRO A O 1
ATOM 625 N N . SER A 1 85 ? 14.161 -2.816 -0.870 1.00 66.38 85 SER A N 1
ATOM 626 C CA . SER A 1 85 ? 15.030 -1.705 -0.494 1.00 66.38 85 SER A CA 1
ATOM 627 C C . SER A 1 85 ? 15.574 -1.040 -1.759 1.00 66.38 85 SER A C 1
ATOM 629 O O . SER A 1 85 ? 16.235 -1.654 -2.595 1.00 66.38 85 SER A O 1
ATOM 631 N N . GLN A 1 86 ? 15.230 0.233 -1.954 1.00 65.56 86 GLN A N 1
ATOM 632 C CA . GLN A 1 86 ? 15.793 1.013 -3.049 1.00 65.56 86 GLN A CA 1
ATOM 633 C C . GLN A 1 86 ? 17.145 1.551 -2.596 1.00 65.56 86 GLN A C 1
ATOM 635 O O . GLN A 1 86 ? 17.229 2.250 -1.587 1.00 65.56 86 GLN A O 1
ATOM 640 N N . THR A 1 87 ? 18.201 1.244 -3.345 1.00 73.12 87 THR A N 1
ATOM 641 C CA . THR A 1 87 ? 19.504 1.884 -3.164 1.00 73.12 87 THR A CA 1
ATOM 642 C C . THR A 1 87 ? 19.375 3.355 -3.554 1.00 73.12 87 THR A C 1
ATOM 644 O O . THR A 1 87 ? 19.342 3.695 -4.734 1.00 73.12 87 THR A O 1
ATOM 647 N N . VAL 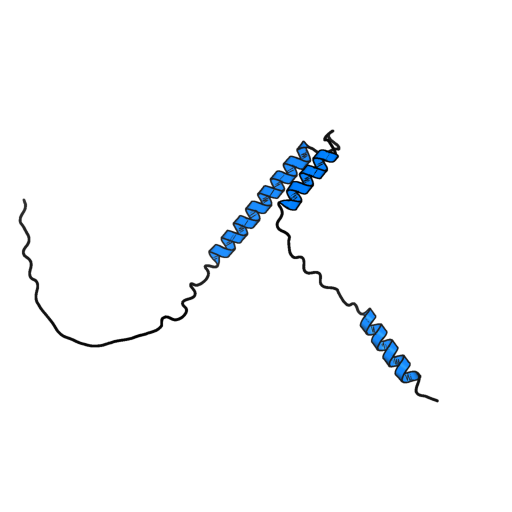A 1 88 ? 19.254 4.234 -2.560 1.00 74.31 88 VAL A N 1
ATOM 648 C CA . VAL A 1 88 ? 19.274 5.685 -2.764 1.00 74.31 88 VAL A CA 1
ATOM 649 C C . VAL A 1 88 ? 20.720 6.159 -2.649 1.00 74.31 88 VAL A C 1
ATOM 651 O O . VAL A 1 88 ? 21.310 6.129 -1.571 1.00 74.31 88 VAL A O 1
ATOM 654 N N . THR A 1 89 ? 21.303 6.596 -3.764 1.00 80.56 89 THR A N 1
ATOM 655 C CA . THR A 1 89 ? 22.641 7.200 -3.775 1.00 80.56 89 THR A CA 1
ATOM 656 C C . THR A 1 89 ? 22.538 8.670 -3.378 1.00 80.56 89 THR A C 1
ATOM 658 O O . THR A 1 89 ? 22.046 9.499 -4.144 1.00 80.56 89 THR A O 1
ATOM 661 N N . PHE A 1 90 ? 23.015 9.013 -2.182 1.00 76.06 90 PHE A N 1
ATOM 662 C CA . PHE A 1 90 ? 23.091 10.400 -1.726 1.00 76.06 90 PHE A CA 1
ATOM 663 C C . PHE A 1 90 ? 24.391 11.052 -2.210 1.00 76.06 90 PHE A C 1
ATOM 665 O O . PHE A 1 90 ? 25.484 10.685 -1.780 1.00 76.06 90 PHE A O 1
ATOM 672 N N . TYR A 1 91 ? 24.289 12.069 -3.066 1.00 74.06 91 TYR A N 1
ATOM 673 C CA . TYR A 1 91 ? 25.439 12.890 -3.444 1.00 74.06 91 TYR A CA 1
ATOM 674 C C . TYR A 1 91 ? 25.623 14.028 -2.435 1.00 74.06 91 TYR A C 1
ATOM 676 O O . TYR A 1 91 ? 24.838 14.977 -2.387 1.00 74.06 91 TYR A O 1
ATOM 684 N N . ARG A 1 92 ? 26.688 13.968 -1.626 1.00 69.19 92 ARG A N 1
ATOM 685 C CA . ARG A 1 92 ? 27.051 15.064 -0.717 1.00 69.19 92 ARG A CA 1
ATOM 686 C C . ARG A 1 92 ? 27.582 16.244 -1.536 1.00 69.19 92 ARG A C 1
ATOM 688 O O . ARG A 1 92 ? 28.734 16.239 -1.967 1.00 69.19 92 ARG A O 1
ATOM 695 N N . ARG A 1 93 ? 26.761 17.278 -1.730 1.00 62.94 93 ARG A N 1
ATOM 696 C CA . ARG A 1 93 ? 27.163 18.539 -2.376 1.00 62.94 93 ARG A CA 1
ATOM 697 C C . ARG A 1 93 ? 28.235 19.221 -1.513 1.00 62.94 93 ARG A C 1
ATOM 699 O O . ARG A 1 93 ? 27.911 19.910 -0.550 1.00 62.94 93 ARG A O 1
ATOM 706 N N . GLN A 1 94 ? 29.522 19.029 -1.820 1.00 60.38 94 GLN A N 1
ATOM 707 C CA . GLN A 1 94 ? 30.601 19.828 -1.223 1.00 60.38 94 GLN A CA 1
ATOM 708 C C . GLN A 1 94 ? 30.512 21.257 -1.781 1.00 60.38 94 GLN A C 1
ATOM 710 O O . GLN A 1 94 ? 31.111 21.601 -2.798 1.00 60.38 94 GLN A O 1
ATOM 715 N N . GLY A 1 95 ? 29.667 22.068 -1.146 1.00 60.41 95 GLY A N 1
ATOM 716 C CA . GLY A 1 95 ? 29.438 23.462 -1.496 1.00 60.41 95 GLY A CA 1
ATOM 717 C C . GLY A 1 95 ? 30.676 24.333 -1.276 1.00 60.41 95 GLY A C 1
ATOM 718 O O . GLY A 1 95 ? 31.542 24.031 -0.456 1.00 60.41 95 GLY A O 1
ATOM 719 N N . VAL A 1 96 ? 30.711 25.432 -2.029 1.00 59.22 96 VAL A N 1
ATOM 720 C CA . VAL A 1 96 ? 31.642 26.580 -2.050 1.00 59.22 96 VAL A CA 1
ATOM 721 C C . VAL A 1 96 ? 32.358 26.968 -0.744 1.00 59.22 96 VAL A C 1
ATOM 723 O O . VAL A 1 96 ? 33.441 27.533 -0.839 1.00 59.22 96 VAL A O 1
ATOM 726 N N . LEU A 1 97 ? 31.854 26.602 0.439 1.00 58.62 97 LEU A N 1
ATOM 727 C CA . LEU A 1 97 ? 32.527 26.784 1.732 1.00 58.62 97 LEU A CA 1
ATOM 728 C C . LEU A 1 97 ? 33.945 26.200 1.785 1.00 58.62 97 LEU A C 1
ATOM 730 O O . LEU A 1 97 ? 34.843 26.836 2.321 1.00 58.62 97 LEU A O 1
ATOM 734 N N . ARG A 1 98 ? 34.195 25.024 1.191 1.00 60.59 98 ARG A N 1
ATOM 735 C CA . ARG A 1 98 ? 35.573 24.492 1.124 1.00 60.59 98 ARG A CA 1
ATOM 736 C C . ARG A 1 98 ? 36.478 25.324 0.216 1.00 60.59 98 ARG A C 1
ATOM 738 O O . ARG A 1 98 ? 37.675 25.417 0.466 1.00 60.59 98 ARG A O 1
ATOM 745 N N . ARG A 1 99 ? 35.909 25.939 -0.825 1.00 62.00 99 ARG A N 1
ATOM 746 C CA . ARG A 1 99 ? 36.649 26.805 -1.751 1.00 62.00 99 ARG A CA 1
ATOM 747 C C . ARG A 1 99 ? 36.965 28.159 -1.118 1.00 62.00 99 ARG A C 1
ATOM 749 O O . ARG A 1 99 ? 38.086 28.626 -1.285 1.00 62.00 99 ARG A O 1
ATOM 756 N N . SER A 1 100 ? 36.041 28.744 -0.354 1.00 64.31 100 SER A N 1
ATOM 757 C CA . SER A 1 100 ? 36.291 29.992 0.377 1.00 64.31 100 SER A CA 1
ATOM 758 C C . SER A 1 100 ? 37.287 29.802 1.523 1.00 64.31 100 SER A C 1
ATOM 760 O O . SER A 1 100 ? 38.188 30.623 1.661 1.00 64.31 100 SER A O 1
ATOM 762 N N . LEU A 1 101 ? 37.223 28.688 2.265 1.00 69.44 101 LEU A N 1
ATOM 763 C CA . LEU A 1 101 ? 38.226 28.351 3.290 1.00 69.44 101 LEU A CA 1
ATOM 764 C C . LEU A 1 101 ? 39.622 28.154 2.684 1.00 69.44 101 LEU A C 1
ATOM 766 O O . LEU A 1 101 ? 40.604 28.665 3.213 1.00 69.44 101 LEU A O 1
ATOM 770 N N . ALA A 1 102 ? 39.715 27.476 1.536 1.00 72.31 102 ALA A N 1
ATOM 771 C CA . ALA A 1 102 ? 40.980 27.325 0.821 1.00 72.31 102 ALA A CA 1
ATOM 772 C C . ALA A 1 102 ? 41.515 28.664 0.277 1.00 72.31 102 ALA A C 1
ATOM 774 O O . ALA A 1 102 ? 42.724 28.883 0.265 1.00 72.31 102 ALA A O 1
ATOM 775 N N . ALA A 1 103 ? 40.637 29.568 -0.167 1.00 71.00 103 ALA A N 1
ATOM 776 C CA . ALA A 1 103 ? 41.031 30.904 -0.608 1.00 71.00 103 ALA A CA 1
ATOM 777 C C . ALA A 1 103 ? 41.545 31.763 0.562 1.00 71.00 103 ALA A C 1
ATOM 779 O O . ALA A 1 103 ? 42.597 32.388 0.436 1.00 71.00 103 ALA A O 1
ATOM 780 N N . LEU A 1 104 ? 40.865 31.722 1.711 1.00 69.69 104 LEU A N 1
ATOM 781 C CA . LEU A 1 104 ? 41.287 32.391 2.946 1.00 69.69 104 LEU A CA 1
ATOM 782 C C . LEU A 1 104 ? 42.624 31.855 3.467 1.00 69.69 104 LEU A C 1
ATOM 784 O O . LEU A 1 104 ? 43.511 32.643 3.777 1.00 69.69 104 LEU A O 1
ATOM 788 N N . ALA A 1 105 ? 42.818 30.534 3.479 1.00 78.31 105 ALA A N 1
ATOM 789 C CA . ALA 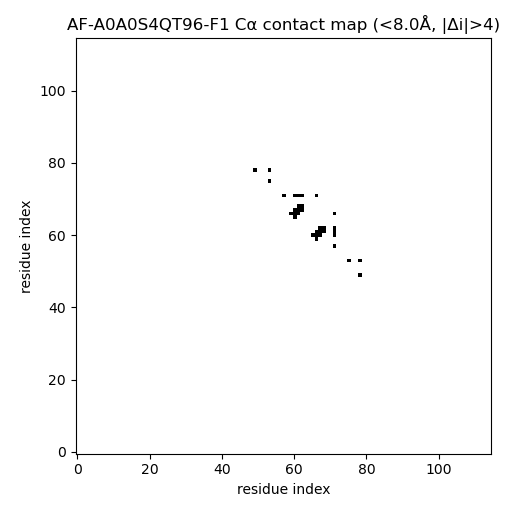A 1 105 ? 44.085 29.927 3.888 1.00 78.31 105 ALA A CA 1
ATOM 790 C C . ALA A 1 105 ? 45.261 30.376 3.001 1.00 78.31 105 ALA A C 1
ATOM 792 O O . ALA A 1 105 ? 46.342 30.676 3.504 1.00 78.31 105 ALA A O 1
ATOM 793 N N . ARG A 1 106 ? 45.049 30.492 1.682 1.00 74.19 106 ARG A N 1
ATOM 794 C CA . ARG A 1 106 ? 46.071 31.015 0.756 1.00 74.19 106 ARG A CA 1
ATOM 795 C C . ARG A 1 106 ? 46.338 32.505 0.944 1.00 74.19 106 ARG A C 1
ATOM 797 O O . ARG A 1 106 ? 47.474 32.933 0.766 1.00 74.19 106 ARG A O 1
ATOM 804 N N . MET A 1 107 ? 45.313 33.288 1.277 1.00 72.75 107 MET A N 1
ATOM 805 C CA . MET A 1 107 ? 45.471 34.715 1.558 1.00 72.75 107 MET A CA 1
ATOM 806 C C . MET A 1 107 ? 46.296 34.926 2.834 1.00 72.75 107 MET A C 1
ATOM 808 O O . MET A 1 107 ? 47.266 35.674 2.800 1.00 72.75 107 MET A O 1
ATOM 812 N N . L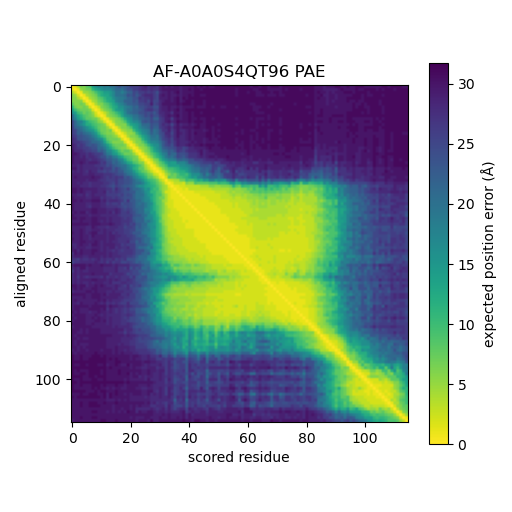EU A 1 108 ? 45.983 34.194 3.907 1.00 75.56 108 LEU A N 1
ATOM 813 C CA . LEU A 1 108 ? 46.695 34.277 5.186 1.00 75.56 108 LEU A CA 1
ATOM 814 C C . LEU A 1 108 ? 48.156 33.816 5.080 1.00 75.56 108 LEU A C 1
ATOM 8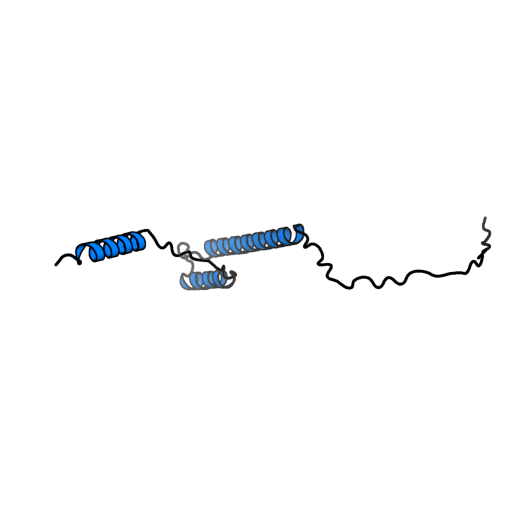16 O O . LEU A 1 108 ? 49.046 34.467 5.623 1.00 75.56 108 LEU A O 1
ATOM 820 N N . ALA A 1 109 ? 48.426 32.752 4.317 1.00 73.88 109 ALA A N 1
ATOM 821 C CA . ALA A 1 109 ? 49.793 32.305 4.038 1.00 73.88 109 ALA A CA 1
ATOM 822 C C . ALA A 1 109 ? 50.606 33.336 3.230 1.00 73.88 109 ALA A C 1
ATOM 824 O O . ALA A 1 109 ? 51.823 33.406 3.365 1.00 73.88 109 ALA A O 1
ATOM 825 N N . ARG A 1 110 ? 49.942 34.154 2.402 1.00 67.81 110 ARG A N 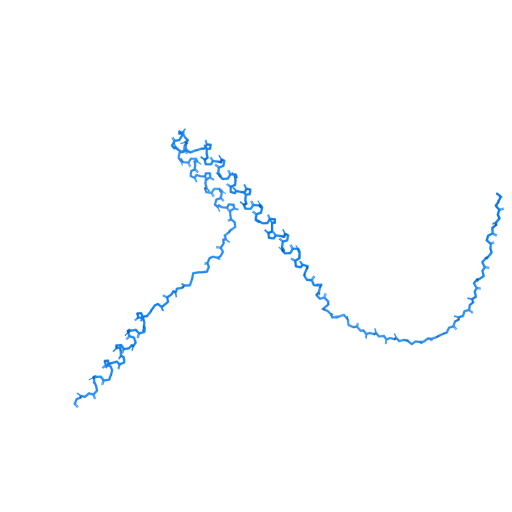1
ATOM 826 C CA . ARG A 1 110 ? 50.584 35.228 1.631 1.00 67.81 110 ARG A CA 1
ATOM 827 C C . ARG A 1 110 ? 50.874 36.466 2.486 1.00 67.81 110 ARG A C 1
ATOM 829 O O . ARG A 1 110 ? 51.855 37.152 2.225 1.00 67.81 110 ARG A O 1
ATOM 836 N N . THR A 1 111 ? 50.044 36.761 3.486 1.00 62.94 111 THR A N 1
ATOM 837 C CA . THR A 1 111 ? 50.206 37.939 4.355 1.00 62.94 111 THR A CA 1
ATOM 838 C C . THR A 1 111 ? 51.094 37.691 5.576 1.00 62.94 111 THR A C 1
ATOM 840 O O . THR A 1 111 ? 51.666 38.643 6.089 1.00 62.94 111 THR A O 1
ATOM 843 N N . GLY A 1 112 ? 51.269 36.442 6.020 1.00 58.84 112 GLY A N 1
ATOM 844 C CA . GLY A 1 112 ? 52.151 36.090 7.146 1.00 58.84 112 GLY A CA 1
ATOM 845 C C . GLY A 1 112 ? 53.657 36.052 6.834 1.00 58.84 112 GLY A C 1
ATOM 846 O O . GLY A 1 112 ? 54.431 35.662 7.698 1.00 58.84 112 GLY A O 1
ATOM 847 N N . GLY A 1 113 ? 54.079 36.413 5.615 1.00 57.28 113 GLY A N 1
ATOM 848 C CA . GLY A 1 113 ? 55.468 36.320 5.133 1.00 57.28 113 GLY A CA 1
ATOM 849 C C . GLY A 1 113 ? 56.204 37.656 4.973 1.00 57.28 113 GLY A C 1
ATOM 850 O O . GLY A 1 113 ? 57.088 37.755 4.128 1.00 57.28 113 GLY A O 1
ATOM 851 N N . ARG A 1 114 ? 55.820 38.700 5.713 1.00 52.16 114 ARG A N 1
ATOM 852 C CA . ARG A 1 114 ? 56.561 39.970 5.779 1.00 52.16 114 ARG A CA 1
ATOM 853 C C . ARG A 1 114 ? 56.810 40.347 7.238 1.00 52.16 114 ARG A C 1
ATOM 855 O O . ARG A 1 114 ? 56.032 41.087 7.831 1.00 52.16 114 ARG A O 1
ATOM 862 N N . SER A 1 115 ? 57.860 39.751 7.795 1.00 54.72 115 SER A N 1
ATOM 863 C CA . SER A 1 115 ? 58.714 40.348 8.830 1.00 54.72 115 SER A CA 1
ATOM 864 C C . SER A 1 115 ? 59.569 41.450 8.218 1.00 54.72 115 SER A C 1
ATOM 866 O O . SER A 1 115 ? 60.084 41.187 7.104 1.00 54.72 115 SER A O 1
#